Protein AF-A0A397TWS6-F1 (afdb_monomer_lite)

Structure (mmCIF, N/CA/C/O backbone):
data_AF-A0A397TWS6-F1
#
_entry.id   AF-A0A397TWS6-F1
#
loop_
_atom_site.group_PDB
_atom_site.id
_atom_site.type_symbol
_atom_site.label_atom_id
_atom_site.label_alt_id
_atom_site.label_comp_id
_atom_site.label_asym_id
_atom_site.label_entity_id
_atom_site.label_seq_id
_atom_site.pdbx_PDB_ins_code
_atom_site.Cartn_x
_atom_site.Cartn_y
_atom_site.Cartn_z
_atom_site.occupancy
_atom_site.B_iso_or_equiv
_atom_site.auth_seq_id
_atom_site.auth_comp_id
_atom_site.auth_asym_id
_atom_site.auth_atom_id
_atom_site.pdbx_PDB_model_num
ATOM 1 N N . ASP A 1 1 ? 13.453 -3.144 -15.713 1.00 72.88 1 ASP A N 1
ATOM 2 C CA . ASP A 1 1 ? 14.279 -2.125 -16.374 1.00 72.88 1 ASP A CA 1
ATOM 3 C C . ASP A 1 1 ? 15.362 -1.598 -15.425 1.00 72.88 1 ASP A C 1
ATOM 5 O O . ASP A 1 1 ? 15.029 -1.268 -14.285 1.00 72.88 1 ASP A O 1
ATOM 9 N N . PRO A 1 2 ? 16.644 -1.584 -15.824 1.00 81.56 2 PRO A N 1
ATOM 10 C CA . PRO A 1 2 ? 17.736 -1.057 -15.004 1.00 81.56 2 PRO A CA 1
ATOM 11 C C . PRO A 1 2 ? 17.659 0.463 -14.761 1.00 81.56 2 PRO A C 1
ATOM 13 O O . PRO A 1 2 ? 18.073 0.909 -13.691 1.00 81.56 2 PRO A O 1
ATOM 16 N N . ALA A 1 3 ? 17.093 1.254 -15.681 1.00 82.12 3 ALA A N 1
ATOM 17 C CA . ALA A 1 3 ? 16.962 2.703 -15.509 1.00 82.12 3 ALA A CA 1
ATOM 18 C C . ALA A 1 3 ? 15.924 3.052 -14.430 1.00 82.12 3 ALA A C 1
ATOM 20 O O . ALA A 1 3 ? 16.193 3.859 -13.542 1.00 82.12 3 ALA A O 1
ATOM 21 N N . ILE A 1 4 ? 14.783 2.355 -14.430 1.00 81.56 4 ILE A N 1
ATOM 22 C CA . ILE A 1 4 ? 13.716 2.533 -13.428 1.00 81.56 4 ILE A CA 1
ATOM 23 C C . ILE A 1 4 ? 14.222 2.193 -12.019 1.00 81.56 4 ILE A C 1
ATOM 25 O O . ILE A 1 4 ? 13.967 2.930 -11.070 1.00 81.56 4 ILE A O 1
ATOM 29 N N . LYS A 1 5 ? 15.000 1.110 -11.880 1.00 80.50 5 LYS A N 1
ATOM 30 C CA . LYS A 1 5 ? 15.607 0.721 -10.594 1.00 80.50 5 LYS A CA 1
ATOM 31 C C . LYS A 1 5 ? 16.605 1.762 -10.085 1.00 80.50 5 LYS A C 1
ATOM 33 O O . LYS A 1 5 ? 16.673 2.007 -8.886 1.00 80.50 5 LYS A O 1
ATOM 38 N N . LYS A 1 6 ? 17.360 2.392 -10.988 1.00 81.75 6 LYS A N 1
ATOM 39 C CA . LYS A 1 6 ? 18.305 3.455 -10.635 1.00 81.75 6 LYS A CA 1
ATOM 40 C C . LYS A 1 6 ? 17.579 4.708 -10.134 1.00 81.75 6 LYS A C 1
ATOM 42 O O . LYS A 1 6 ? 17.955 5.229 -9.093 1.00 81.75 6 LYS A O 1
ATOM 47 N N . CYS A 1 7 ? 16.508 5.131 -10.809 1.00 78.62 7 CYS A N 1
ATOM 48 C CA . CYS A 1 7 ? 15.663 6.239 -10.349 1.00 78.62 7 CYS A CA 1
ATOM 49 C C . CYS A 1 7 ? 14.971 5.933 -9.013 1.00 78.62 7 CYS A C 1
ATOM 51 O O . CYS A 1 7 ? 14.877 6.811 -8.164 1.00 78.62 7 CYS A O 1
ATOM 53 N N . TYR A 1 8 ? 14.546 4.684 -8.798 1.00 79.25 8 TYR A N 1
ATOM 54 C CA . TYR A 1 8 ? 13.982 4.245 -7.522 1.00 79.25 8 TYR A CA 1
ATOM 55 C C . TYR A 1 8 ? 15.004 4.309 -6.372 1.00 79.25 8 TYR A C 1
ATOM 57 O O . TYR A 1 8 ? 14.648 4.663 -5.256 1.00 79.25 8 TYR A O 1
ATOM 65 N N . ASN A 1 9 ? 16.287 4.036 -6.615 1.00 78.81 9 ASN A N 1
ATOM 66 C CA . ASN A 1 9 ? 17.314 4.182 -5.574 1.00 78.81 9 ASN A CA 1
ATOM 67 C C . ASN A 1 9 ? 17.566 5.653 -5.184 1.00 78.81 9 ASN A C 1
ATOM 69 O O . ASN A 1 9 ? 17.921 5.920 -4.041 1.00 78.81 9 ASN A O 1
ATOM 73 N N . SER A 1 10 ? 17.318 6.596 -6.099 1.00 77.88 10 SER A N 1
ATOM 74 C CA . SER A 1 10 ? 17.282 8.045 -5.834 1.00 77.88 10 SER A CA 1
ATOM 75 C C . SER A 1 10 ? 15.885 8.543 -5.427 1.00 77.88 10 SER A C 1
ATOM 77 O O . SER A 1 10 ? 15.616 9.740 -5.482 1.00 77.88 10 SER A O 1
ATOM 79 N N . ALA A 1 11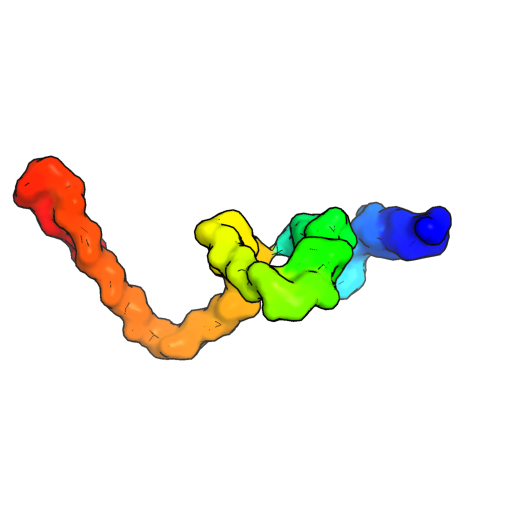 ? 14.978 7.651 -5.004 1.00 73.50 11 ALA A N 1
ATOM 80 C CA . ALA A 1 11 ? 13.600 7.969 -4.610 1.00 73.50 11 ALA A CA 1
ATOM 81 C C . ALA A 1 11 ? 13.491 9.151 -3.634 1.00 73.50 11 ALA A C 1
ATOM 83 O O . ALA A 1 11 ? 12.579 9.970 -3.755 1.00 73.50 11 ALA A O 1
ATOM 84 N N . SER A 1 12 ? 14.442 9.262 -2.702 1.00 69.88 12 SER A N 1
ATOM 85 C CA . SER A 1 12 ? 14.483 10.346 -1.719 1.00 69.88 12 SER A CA 1
ATOM 86 C C . SER A 1 12 ? 14.743 11.722 -2.344 1.00 69.88 12 SER A C 1
ATOM 88 O O . SER A 1 12 ? 14.297 12.722 -1.792 1.00 69.88 12 SER A O 1
ATOM 90 N N . GLU A 1 13 ? 15.447 11.792 -3.477 1.00 77.62 13 GLU A N 1
ATOM 91 C CA . GLU A 1 13 ? 15.780 13.050 -4.165 1.00 77.62 13 GLU A CA 1
ATOM 92 C C . GL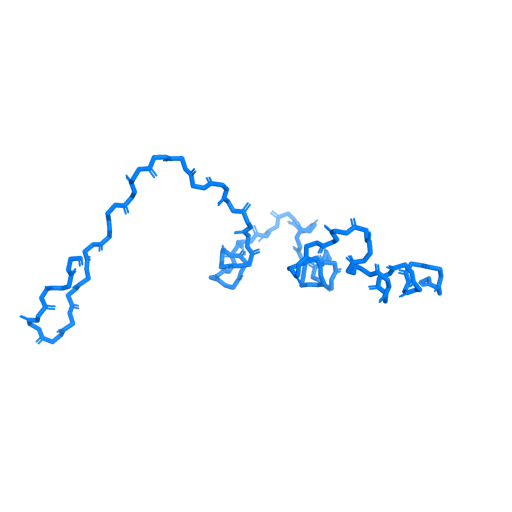U A 1 13 ? 14.605 13.573 -5.003 1.00 77.62 13 GLU A C 1
ATOM 94 O O . GLU A 1 13 ? 14.474 14.775 -5.216 1.00 77.62 13 GLU A O 1
ATOM 99 N N . ILE A 1 14 ? 13.729 12.673 -5.456 1.00 76.00 14 ILE A N 1
ATOM 100 C CA . ILE A 1 14 ? 12.574 12.984 -6.313 1.00 76.00 14 ILE A CA 1
ATOM 101 C C . ILE A 1 14 ? 11.248 13.047 -5.540 1.00 76.00 14 ILE A C 1
ATOM 103 O O . ILE A 1 14 ? 10.193 13.224 -6.146 1.00 76.00 14 ILE A O 1
ATOM 107 N N . GLY A 1 15 ? 11.285 12.887 -4.212 1.00 74.25 15 GLY A N 1
ATOM 108 C CA . GLY A 1 15 ? 10.089 12.891 -3.366 1.00 74.25 15 GLY A CA 1
ATOM 109 C C . GLY A 1 15 ? 9.148 11.717 -3.643 1.00 74.25 15 GLY A C 1
ATOM 110 O O . GLY A 1 15 ? 7.927 11.873 -3.570 1.00 74.25 15 GLY A O 1
ATOM 111 N N . LEU A 1 16 ? 9.698 10.552 -4.002 1.00 81.25 16 LEU A N 1
ATOM 112 C CA . LEU A 1 16 ? 8.896 9.355 -4.225 1.00 81.25 16 LEU A CA 1
ATOM 113 C C . LEU A 1 16 ? 8.262 8.903 -2.906 1.00 81.25 16 LEU A C 1
ATOM 115 O O . LEU A 1 16 ? 8.879 8.947 -1.847 1.00 81.25 16 LEU A O 1
ATOM 119 N N . GLN A 1 17 ? 7.017 8.448 -2.981 1.00 80.75 17 GLN A N 1
ATOM 120 C CA . GLN A 1 17 ? 6.279 8.001 -1.810 1.00 80.75 17 GLN A CA 1
ATOM 121 C C . GLN A 1 17 ? 6.813 6.656 -1.296 1.00 80.75 17 GLN A C 1
ATOM 123 O O . GLN A 1 17 ? 7.033 5.747 -2.092 1.00 80.75 17 GLN A O 1
ATOM 128 N N . ASP A 1 18 ? 6.935 6.486 0.023 1.00 79.12 18 ASP A N 1
ATOM 129 C CA . ASP A 1 18 ? 7.445 5.239 0.623 1.00 79.12 18 ASP A CA 1
ATOM 130 C C . ASP A 1 18 ? 6.609 4.007 0.239 1.00 79.12 18 ASP A C 1
ATOM 132 O O . ASP A 1 18 ? 7.137 2.915 0.020 1.00 79.12 18 ASP A O 1
ATOM 136 N N . SER A 1 19 ? 5.293 4.190 0.068 1.00 83.25 19 SER A N 1
ATOM 137 C CA . SER A 1 19 ? 4.388 3.128 -0.377 1.00 83.25 19 SER A CA 1
ATOM 138 C C . SER A 1 19 ? 4.477 2.816 -1.877 1.00 83.25 19 SER A C 1
ATOM 140 O O . SER A 1 19 ? 3.893 1.830 -2.328 1.00 83.25 19 SER A O 1
ATOM 142 N N . ALA A 1 20 ? 5.249 3.577 -2.667 1.00 83.31 20 ALA A N 1
ATOM 143 C CA . ALA A 1 20 ? 5.387 3.358 -4.110 1.00 83.31 20 ALA A CA 1
ATOM 144 C C . ALA A 1 20 ? 5.914 1.957 -4.432 1.00 83.31 20 ALA A C 1
ATOM 146 O O . ALA A 1 20 ? 5.404 1.311 -5.343 1.00 83.31 20 ALA A O 1
ATOM 147 N N . LYS A 1 21 ? 6.873 1.445 -3.650 1.00 85.06 21 LYS A N 1
ATOM 148 C CA . LYS A 1 21 ? 7.386 0.079 -3.821 1.00 85.06 21 LYS A CA 1
ATOM 149 C C . LYS A 1 21 ? 6.279 -0.959 -3.707 1.00 85.06 21 LYS A C 1
ATOM 151 O O . LYS A 1 21 ? 6.155 -1.836 -4.551 1.00 85.06 21 LYS A O 1
ATOM 156 N N . TYR A 1 22 ? 5.459 -0.829 -2.667 1.00 87.38 22 TYR A N 1
ATOM 157 C CA . TYR A 1 22 ? 4.370 -1.751 -2.390 1.00 87.38 22 TYR A CA 1
ATOM 158 C C . TYR A 1 22 ? 3.355 -1.774 -3.536 1.00 87.38 22 TYR A C 1
ATOM 160 O O . TYR A 1 22 ? 2.934 -2.852 -3.959 1.00 87.38 22 TYR A O 1
ATOM 168 N N . PHE A 1 23 ? 3.009 -0.602 -4.075 1.00 86.50 23 PHE A N 1
ATOM 169 C CA . PHE A 1 23 ? 2.077 -0.510 -5.194 1.00 86.50 23 PHE A CA 1
ATOM 170 C C . PHE A 1 23 ? 2.666 -1.040 -6.506 1.00 86.50 23 PHE A C 1
ATOM 172 O O . PHE A 1 23 ? 1.991 -1.776 -7.221 1.00 86.50 23 PHE A O 1
ATOM 179 N N . LEU A 1 24 ? 3.929 -0.719 -6.801 1.00 87.50 24 LEU A N 1
ATOM 180 C CA . LEU A 1 24 ? 4.619 -1.168 -8.013 1.00 87.50 24 LEU A CA 1
ATOM 181 C C . LEU A 1 24 ? 4.861 -2.683 -8.016 1.00 87.50 24 LEU A C 1
ATOM 183 O O . LEU A 1 24 ? 4.638 -3.329 -9.038 1.00 87.50 24 LEU A O 1
ATOM 187 N N . ASP A 1 25 ? 5.244 -3.263 -6.876 1.00 88.00 25 ASP A N 1
ATOM 188 C CA . ASP A 1 25 ? 5.463 -4.709 -6.740 1.00 88.00 25 ASP A CA 1
ATOM 189 C C . ASP A 1 25 ? 4.147 -5.504 -6.872 1.00 88.00 25 ASP A C 1
ATOM 191 O O . ASP A 1 25 ? 4.151 -6.645 -7.331 1.00 88.00 25 ASP A O 1
ATOM 195 N N . ASN A 1 26 ? 3.007 -4.902 -6.507 1.00 87.94 26 ASN A N 1
ATOM 196 C CA . ASN A 1 26 ? 1.683 -5.533 -6.557 1.00 87.94 26 ASN A CA 1
ATOM 197 C C . ASN A 1 26 ? 0.808 -5.046 -7.727 1.00 87.94 26 ASN A C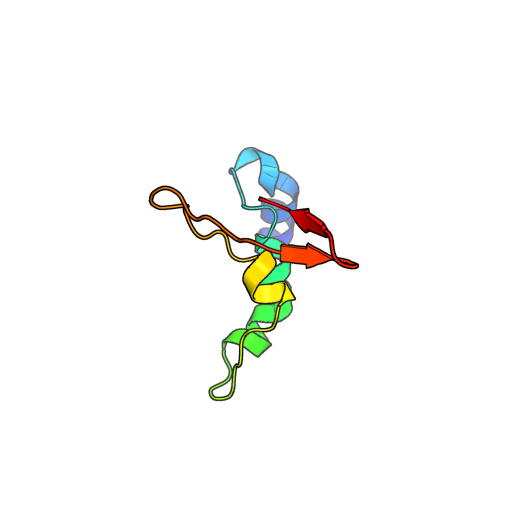 1
ATOM 199 O O . ASN A 1 26 ? -0.388 -5.342 -7.756 1.00 87.94 26 ASN A O 1
ATOM 203 N N . VAL 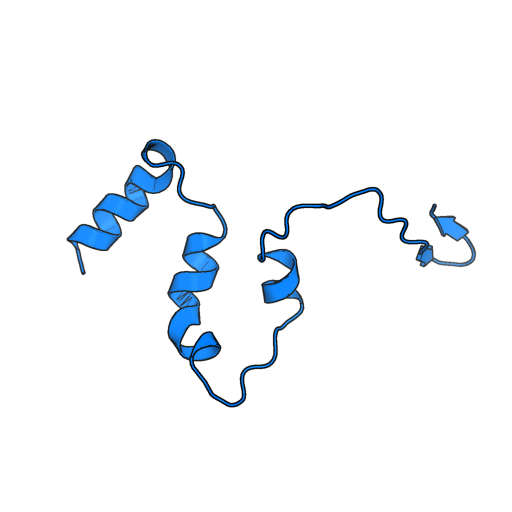A 1 27 ? 1.383 -4.343 -8.711 1.00 88.62 27 VAL A N 1
ATOM 204 C CA . VAL A 1 27 ? 0.647 -3.742 -9.841 1.00 88.62 27 VAL A CA 1
ATOM 205 C C . VAL A 1 27 ? -0.220 -4.752 -10.596 1.00 88.62 27 VAL A C 1
ATOM 207 O O . VAL A 1 27 ? -1.371 -4.467 -10.922 1.00 88.62 27 VAL A O 1
ATOM 210 N N . SER A 1 28 ? 0.278 -5.976 -10.776 1.00 88.88 28 SER A N 1
ATOM 211 C CA . SER A 1 28 ? -0.449 -7.057 -11.448 1.00 88.88 28 SER A CA 1
ATOM 212 C C . SER A 1 28 ? -1.702 -7.506 -10.697 1.00 88.88 28 SER A C 1
ATOM 214 O O . SER A 1 28 ? -2.594 -8.085 -11.307 1.00 88.88 28 SER A O 1
ATOM 216 N N . ARG A 1 29 ? -1.774 -7.284 -9.377 1.00 91.69 29 ARG A N 1
ATOM 217 C CA . ARG A 1 29 ? -2.968 -7.582 -8.576 1.00 91.69 29 ARG A CA 1
ATOM 218 C C . ARG A 1 29 ? -4.002 -6.466 -8.685 1.00 91.69 29 ARG A C 1
ATOM 220 O O . ARG A 1 29 ? -5.179 -6.773 -8.794 1.00 91.69 29 ARG A O 1
ATOM 227 N N . PHE A 1 30 ? -3.568 -5.205 -8.682 1.00 87.06 30 PHE A N 1
ATOM 228 C CA . PHE A 1 30 ? -4.467 -4.051 -8.807 1.00 87.06 30 PHE A CA 1
ATOM 229 C C . PHE A 1 30 ? -5.133 -3.957 -10.184 1.00 87.06 30 PHE A C 1
ATOM 231 O O . PHE A 1 30 ? -6.212 -3.393 -10.297 1.00 87.06 30 PHE A O 1
ATOM 238 N N . GLY A 1 31 ? -4.497 -4.503 -11.225 1.00 88.06 31 GLY A N 1
ATOM 239 C CA . GLY A 1 31 ? -5.033 -4.513 -12.588 1.00 88.06 31 GLY A CA 1
ATOM 240 C C . GLY A 1 31 ? -6.015 -5.644 -12.904 1.00 88.06 31 GLY A C 1
ATOM 241 O O . GLY A 1 31 ? -6.378 -5.789 -14.066 1.00 88.06 31 GLY A O 1
ATOM 242 N N . LYS A 1 32 ? -6.401 -6.477 -11.930 1.00 92.88 32 LYS A N 1
ATOM 243 C CA . LYS A 1 32 ? -7.390 -7.540 -12.154 1.00 92.88 32 LYS A CA 1
ATOM 244 C C . LYS A 1 32 ? -8.813 -7.018 -11.966 1.00 92.88 32 LYS A C 1
ATOM 246 O O . LYS A 1 32 ? -9.059 -6.233 -11.055 1.00 92.88 32 LYS A O 1
ATOM 251 N N . ASP A 1 33 ? -9.750 -7.531 -12.760 1.00 89.88 33 ASP A N 1
ATOM 252 C CA . ASP A 1 33 ? -11.172 -7.162 -12.672 1.00 89.88 33 ASP A CA 1
ATOM 253 C C . ASP A 1 33 ? -11.829 -7.580 -11.344 1.00 89.88 33 ASP A C 1
ATOM 255 O O . ASP A 1 33 ? -12.821 -6.990 -10.926 1.00 89.88 33 ASP A O 1
ATOM 259 N N . ASP A 1 34 ? -11.269 -8.578 -10.656 1.00 92.69 34 ASP A N 1
ATOM 260 C CA . ASP A 1 34 ? -11.738 -9.096 -9.366 1.00 92.69 34 ASP A CA 1
ATOM 261 C C . ASP A 1 34 ? -10.987 -8.505 -8.159 1.00 92.69 34 ASP A C 1
ATOM 263 O O . ASP A 1 34 ? -11.060 -9.038 -7.048 1.00 92.69 34 ASP A O 1
ATOM 267 N N . TYR A 1 35 ? -10.236 -7.418 -8.350 1.00 90.50 35 TYR A N 1
ATOM 268 C CA . TYR A 1 35 ? -9.443 -6.826 -7.280 1.00 90.50 35 TYR A CA 1
ATOM 269 C C . TYR A 1 35 ? -10.318 -6.310 -6.123 1.00 90.50 35 TYR A C 1
ATOM 271 O O . TYR A 1 35 ? -11.090 -5.361 -6.269 1.00 90.50 35 TYR A O 1
ATOM 279 N N . LEU A 1 36 ? -10.110 -6.888 -4.935 1.00 91.06 36 LEU A N 1
ATOM 280 C CA . LEU A 1 36 ? -10.626 -6.380 -3.666 1.00 91.06 36 LEU A CA 1
ATOM 281 C C . LEU A 1 36 ? -9.461 -5.840 -2.810 1.00 91.06 36 LEU A C 1
ATOM 283 O O . LEU A 1 36 ? -8.490 -6.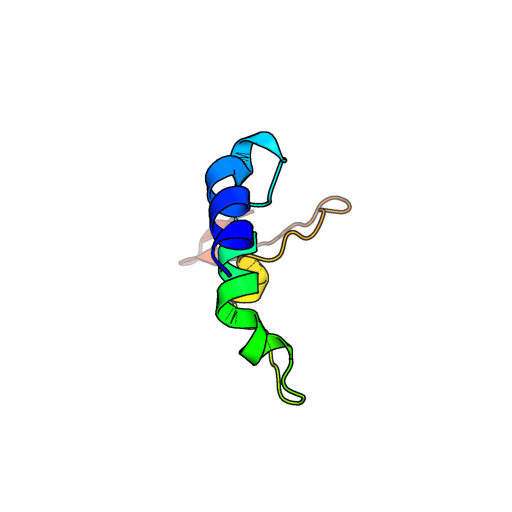576 -2.579 1.00 91.06 36 LEU A O 1
ATOM 287 N N . PRO A 1 37 ? -9.525 -4.584 -2.324 1.00 89.06 37 PRO A N 1
ATOM 288 C CA . PRO A 1 37 ? -8.503 -4.035 -1.441 1.00 89.06 37 PRO A CA 1
ATOM 289 C C . PRO A 1 37 ? -8.368 -4.837 -0.149 1.00 89.06 37 PRO A C 1
ATOM 291 O O . PRO A 1 37 ? -9.355 -5.172 0.499 1.00 89.06 37 PRO A O 1
ATOM 294 N N . THR A 1 38 ? -7.127 -5.113 0.238 1.00 90.56 38 THR A N 1
ATOM 295 C CA . THR A 1 38 ? -6.792 -5.698 1.541 1.00 90.56 38 THR A CA 1
ATOM 296 C C . THR A 1 38 ? -6.563 -4.598 2.572 1.00 90.56 38 THR A C 1
ATOM 298 O O . THR A 1 38 ? -6.229 -3.468 2.213 1.00 90.56 38 THR A O 1
ATOM 301 N N . ASP A 1 39 ? -6.621 -4.932 3.860 1.00 89.94 39 ASP A N 1
ATOM 302 C CA . ASP A 1 39 ? -6.298 -3.984 4.938 1.00 89.94 39 ASP A CA 1
ATOM 303 C C . ASP A 1 39 ? -4.915 -3.350 4.750 1.00 89.94 39 ASP A C 1
ATOM 305 O O . ASP A 1 39 ? -4.717 -2.160 4.981 1.00 89.94 39 ASP A O 1
ATOM 309 N N . LYS A 1 40 ? -3.951 -4.121 4.238 1.00 87.94 40 LYS A N 1
ATOM 310 C CA . LYS A 1 40 ? -2.611 -3.618 3.926 1.00 87.94 40 LYS A CA 1
ATOM 311 C C . LYS A 1 40 ? -2.625 -2.582 2.800 1.00 87.94 40 LYS A C 1
ATOM 313 O O . LYS A 1 40 ? -1.867 -1.620 2.871 1.00 87.94 40 LYS A O 1
ATOM 318 N N . ASP A 1 41 ? -3.482 -2.749 1.795 1.00 89.50 41 ASP A N 1
ATOM 319 C CA . ASP A 1 41 ? -3.659 -1.759 0.724 1.00 89.50 41 ASP A CA 1
ATOM 320 C C . ASP A 1 41 ? -4.231 -0.462 1.268 1.00 89.50 41 ASP A C 1
ATOM 322 O O . ASP A 1 41 ? -3.742 0.613 0.931 1.00 89.50 41 ASP A O 1
ATOM 326 N N . ILE A 1 42 ? -5.222 -0.578 2.150 1.00 87.94 42 ILE A N 1
ATOM 327 C CA . ILE A 1 42 ? -5.881 0.558 2.792 1.00 87.94 42 ILE A CA 1
ATOM 328 C C . ILE A 1 42 ? -4.882 1.323 3.669 1.00 87.94 42 ILE A C 1
ATOM 330 O O . ILE A 1 42 ? -4.810 2.545 3.587 1.00 87.94 42 ILE A O 1
ATOM 334 N N . LEU A 1 43 ? -4.056 0.619 4.448 1.00 87.88 43 LEU A N 1
ATOM 335 C CA . LEU A 1 43 ? -3.035 1.233 5.305 1.00 87.88 43 LEU A CA 1
ATOM 336 C C . LEU A 1 43 ? -1.888 1.885 4.516 1.00 87.88 43 LEU A C 1
ATOM 338 O O . LEU A 1 43 ? -1.309 2.869 4.970 1.00 87.88 43 LEU A O 1
ATOM 342 N N . GLN A 1 44 ? -1.530 1.339 3.351 1.00 85.75 44 GLN A N 1
ATOM 343 C CA . GLN A 1 44 ? -0.472 1.883 2.486 1.00 85.75 44 GLN A CA 1
ATOM 344 C C . GLN A 1 44 ? -0.981 2.998 1.557 1.00 85.75 44 GLN A C 1
ATOM 346 O O . GLN A 1 44 ? -0.182 3.772 1.008 1.00 85.75 44 GLN A O 1
ATOM 351 N N . ALA A 1 45 ? -2.301 3.087 1.365 1.00 84.25 45 ALA A N 1
ATOM 352 C CA . ALA A 1 45 ? -2.939 4.126 0.579 1.00 84.25 45 ALA A CA 1
ATOM 353 C C . ALA A 1 45 ? -2.843 5.470 1.305 1.00 84.25 45 ALA A C 1
ATOM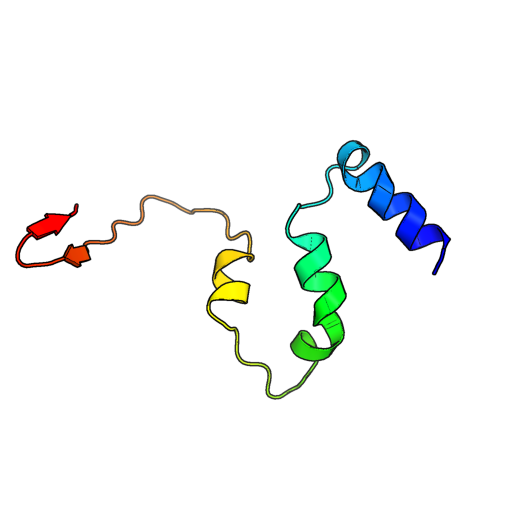 355 O O . ALA A 1 45 ? -3.353 5.670 2.405 1.00 84.25 45 ALA A O 1
ATOM 356 N N . ARG A 1 46 ? -2.207 6.443 0.653 1.00 79.75 46 ARG A N 1
ATOM 357 C CA . ARG A 1 46 ? -2.144 7.809 1.168 1.00 79.75 46 ARG A CA 1
ATOM 358 C C . ARG A 1 46 ? -3.428 8.544 0.813 1.00 79.75 46 ARG A C 1
ATOM 360 O O . ARG A 1 46 ? -3.517 9.193 -0.227 1.00 79.75 46 ARG A O 1
ATOM 367 N N . ILE A 1 47 ? -4.407 8.459 1.701 1.00 77.25 47 ILE A N 1
ATOM 368 C CA . ILE A 1 47 ? -5.619 9.270 1.625 1.00 77.25 47 ILE A CA 1
ATOM 369 C C . ILE A 1 47 ? -5.353 10.558 2.401 1.00 77.25 47 ILE A C 1
ATOM 371 O O . ILE A 1 47 ? -4.989 10.530 3.576 1.00 77.25 47 ILE A O 1
ATOM 375 N N . ARG A 1 48 ? -5.487 11.709 1.734 1.00 78.56 48 ARG A N 1
ATOM 376 C CA . ARG A 1 48 ? -5.404 13.001 2.421 1.00 78.56 48 ARG A CA 1
ATOM 377 C C . ARG A 1 48 ? -6.560 13.076 3.416 1.00 78.56 48 ARG A C 1
ATOM 379 O O . ARG A 1 48 ? -7.711 12.956 3.008 1.00 78.56 48 ARG A O 1
ATOM 386 N N . THR A 1 49 ? -6.260 13.297 4.692 1.00 80.69 49 THR A N 1
ATOM 387 C CA . THR A 1 49 ? -7.294 13.543 5.697 1.00 80.69 49 THR A CA 1
ATOM 388 C C . THR A 1 49 ? -8.036 14.830 5.346 1.00 80.69 49 THR A C 1
ATOM 390 O O . THR A 1 49 ? -7.430 15.877 5.107 1.00 80.69 49 THR A O 1
ATOM 393 N N . VAL A 1 50 ? -9.361 14.744 5.262 1.00 80.88 50 VAL A N 1
ATOM 394 C CA . VAL A 1 50 ? -10.237 15.900 5.068 1.00 80.88 50 VAL A CA 1
ATOM 395 C C . VAL A 1 50 ? -11.082 16.023 6.327 1.00 80.88 50 VAL A C 1
ATOM 397 O O . VAL A 1 50 ? -11.959 15.200 6.566 1.00 80.88 50 VAL A O 1
ATOM 400 N N . GLY A 1 51 ? -10.794 17.034 7.146 1.00 82.00 51 GLY A N 1
ATOM 401 C CA . GLY A 1 51 ? -11.496 17.259 8.410 1.00 82.00 51 GLY A CA 1
ATOM 402 C C . GLY A 1 51 ? -11.054 16.334 9.550 1.00 82.00 51 GLY A C 1
ATOM 403 O O . GLY A 1 51 ? -9.994 15.710 9.496 1.00 82.00 51 GLY A O 1
ATOM 404 N N . VAL A 1 52 ? -11.865 16.301 10.610 1.00 82.94 52 VAL A N 1
ATOM 405 C CA . VAL A 1 52 ? -11.635 15.495 11.818 1.00 82.94 52 VAL A CA 1
ATOM 406 C C . VAL A 1 52 ? -12.443 14.204 11.710 1.00 82.94 52 VAL A C 1
ATOM 408 O O . VAL A 1 52 ? -13.663 14.254 11.565 1.00 82.94 52 VAL A O 1
ATOM 411 N N . ALA A 1 53 ? -11.760 13.062 11.784 1.00 79.25 53 ALA A N 1
ATOM 412 C CA . ALA A 1 53 ? -12.375 11.743 11.885 1.00 79.25 53 ALA A CA 1
ATOM 413 C C . ALA A 1 53 ? -12.176 11.208 13.312 1.00 79.25 53 ALA A C 1
ATOM 415 O O . ALA A 1 53 ? -11.038 11.043 13.748 1.00 79.25 53 ALA A O 1
ATOM 416 N N . GLU A 1 54 ? -13.268 10.961 14.041 1.00 82.31 54 GLU A N 1
ATOM 417 C CA . GLU A 1 54 ? -13.235 10.314 15.359 1.00 82.31 54 GLU A CA 1
ATOM 418 C C . GLU A 1 54 ? -13.520 8.816 15.214 1.00 82.31 54 GLU A C 1
ATOM 420 O O . GLU A 1 54 ? -14.542 8.420 14.649 1.00 82.31 54 GLU A O 1
ATOM 425 N N . HIS A 1 55 ? -12.644 7.981 15.773 1.00 82.06 55 HIS A N 1
ATOM 426 C CA . HIS A 1 55 ? -12.848 6.539 15.873 1.00 82.06 55 HIS A CA 1
ATOM 427 C C . HIS A 1 55 ? -12.817 6.130 17.345 1.00 82.06 55 HIS A C 1
ATOM 429 O O . HIS A 1 55 ? -11.810 6.320 18.017 1.00 82.06 55 HIS A O 1
ATOM 435 N N . LYS A 1 56 ? -13.925 5.572 17.842 1.00 80.75 56 LYS A N 1
ATOM 436 C CA . LYS A 1 56 ? -14.034 5.062 19.214 1.00 80.75 56 LYS A CA 1
ATOM 437 C C . LYS A 1 56 ? -13.788 3.563 19.195 1.00 80.75 56 LYS A C 1
ATOM 439 O O . LYS A 1 56 ? -14.465 2.851 18.453 1.00 80.75 56 LYS A O 1
ATOM 444 N N . PHE A 1 57 ? -12.853 3.098 20.014 1.00 84.94 57 PHE A N 1
ATOM 445 C CA . PHE A 1 57 ? -12.540 1.677 20.136 1.00 84.94 57 PHE A CA 1
ATOM 446 C C . PHE A 1 57 ? -12.789 1.224 21.570 1.00 84.94 57 PHE A C 1
ATOM 448 O O . PHE A 1 57 ? -12.407 1.907 22.518 1.00 84.94 57 PHE A O 1
ATOM 455 N N . GLU A 1 58 ? -13.425 0.071 21.728 1.00 77.44 58 GLU A N 1
ATOM 456 C CA . GLU A 1 58 ? -13.649 -0.557 23.026 1.00 77.44 58 GLU A CA 1
ATOM 457 C C . GLU A 1 58 ? -12.695 -1.744 23.158 1.00 77.44 58 GLU A C 1
ATOM 459 O O . GLU A 1 58 ? -12.717 -2.665 22.340 1.00 77.44 58 GLU A O 1
ATOM 464 N N . ILE A 1 59 ? -11.808 -1.699 24.152 1.00 83.56 59 ILE A N 1
ATOM 465 C CA . ILE A 1 59 ? -10.863 -2.780 24.440 1.00 83.56 59 ILE A CA 1
ATOM 466 C C . ILE A 1 59 ? -11.029 -3.140 25.912 1.00 83.56 59 ILE A C 1
ATOM 468 O O . ILE A 1 59 ? -10.726 -2.328 26.781 1.00 83.56 59 ILE A O 1
ATOM 472 N N . ALA A 1 60 ? -11.494 -4.363 26.181 1.00 72.94 60 ALA A N 1
ATOM 473 C CA . ALA A 1 60 ? -11.638 -4.919 27.530 1.00 72.94 60 ALA A CA 1
ATOM 474 C C . ALA A 1 60 ? -12.398 -3.992 28.510 1.00 72.94 60 ALA A C 1
ATOM 476 O O . ALA A 1 60 ? -11.861 -3.628 29.553 1.00 72.94 60 ALA A O 1
ATOM 477 N N . ASP A 1 61 ? -13.628 -3.598 28.148 1.00 70.69 61 ASP A N 1
ATOM 478 C CA . ASP A 1 61 ? -14.512 -2.683 28.908 1.00 70.69 61 ASP A CA 1
ATOM 479 C C . ASP A 1 61 ? -13.977 -1.247 29.096 1.00 70.69 61 ASP A C 1
ATOM 481 O O . ASP A 1 61 ? -14.555 -0.437 29.825 1.00 70.69 61 ASP A O 1
ATOM 485 N N . VAL A 1 62 ? -12.887 -0.884 28.411 1.00 75.88 62 VAL A N 1
ATOM 486 C CA . VAL A 1 62 ? -12.361 0.484 28.389 1.00 75.88 62 VAL A CA 1
ATOM 487 C C . VAL A 1 62 ? -12.574 1.089 27.005 1.00 75.88 62 VAL A C 1
ATOM 489 O O . VAL A 1 62 ? -12.069 0.592 25.996 1.00 75.88 62 VAL A O 1
ATOM 492 N N . ILE A 1 63 ? -13.324 2.192 26.960 1.00 74.31 63 ILE A N 1
ATOM 493 C CA . ILE A 1 63 ? -13.551 2.974 25.741 1.00 74.31 63 ILE A CA 1
ATOM 494 C C . ILE A 1 63 ? -12.395 3.963 25.567 1.00 74.31 63 ILE A C 1
ATOM 496 O O . ILE A 1 63 ? -12.244 4.900 26.355 1.00 74.31 63 ILE A O 1
ATOM 500 N N . TYR A 1 64 ? -11.618 3.785 24.501 1.00 69.62 64 TYR A N 1
ATOM 501 C CA . TYR A 1 64 ? -10.592 4.721 24.052 1.00 69.62 64 TYR A CA 1
ATOM 502 C C . TYR A 1 64 ? -11.234 5.724 23.084 1.00 69.62 64 TYR A C 1
ATOM 504 O O . TYR A 1 64 ? -11.875 5.334 22.102 1.00 69.62 64 TYR A O 1
ATOM 512 N N . LYS A 1 65 ? -11.115 7.012 23.420 1.00 57.69 65 LYS A N 1
ATOM 513 C CA . LYS A 1 65 ? -11.553 8.141 22.592 1.00 57.69 65 LYS A CA 1
ATOM 514 C C . LYS A 1 65 ? -10.381 8.711 21.813 1.00 57.69 65 LYS A C 1
ATOM 516 O O . LYS A 1 65 ? -9.281 8.764 22.408 1.00 57.69 65 LYS A O 1
#

pLDDT: mean 82.21, std 6.6, range [57.69, 92.88]

Foldseek 3Di:
DVVVVVVVVVCVVVVNQPLPVVCVVCVVLVPDPPRDDDPVNVVSDDDPDDDDDDDWDADPNDIDD

Organism: NCBI:txid44941

Secondary structure (DSSP, 8-state):
-HHHHHHHHTTTTTT--TTHHHHHHTHHHHTSTT----HHHHHHS-PPP-S-----EEETTEEE-

InterPro domains:
  IPR001019 Guanine nucleotide binding protein, alpha subunit [PF00503] (1-62)
  IPR001019 Guanine nucleotide binding protein, alpha subunit [PS51882] (1-65)
  IPR001019 Guanine nucleotide binding protein, alpha subunit [PTHR10218] (1-64)
  IPR011025 G protein alpha subunit, helical insertion [G3DSA:1.10.400.10] (1-48)
  IPR011025 G protein alpha subunit, helical insertion [SSF47895] (1-49)

Sequence (65 aa):
DPAIKKCYNSASEIGLQDSAKYFLDNVSRFGKDDYLPTDKDILQARIRTVGVAEHKFEIADVIYK

Radius of gyration: 17.49 Å; chains: 1; bounding box: 33×26×45 Å